Protein AF-A0A497KWR0-F1 (afdb_monomer_lite)

Structure (mmCIF, N/CA/C/O backbone):
data_AF-A0A497KWR0-F1
#
_entry.id   AF-A0A497KWR0-F1
#
loop_
_atom_site.group_PDB
_atom_site.id
_atom_site.type_symbol
_atom_site.label_atom_id
_atom_site.label_alt_id
_atom_site.label_comp_id
_atom_site.label_asym_id
_atom_site.label_entity_id
_atom_site.label_seq_id
_atom_site.pdbx_PDB_ins_code
_atom_site.Cartn_x
_atom_site.Cartn_y
_atom_site.Cartn_z
_atom_site.occupancy
_atom_site.B_iso_or_equiv
_atom_site.auth_seq_id
_atom_site.auth_comp_id
_atom_site.auth_asym_id
_atom_site.auth_atom_id
_atom_site.pdbx_PDB_model_num
ATOM 1 N N . MET A 1 1 ? 8.231 14.853 -35.747 1.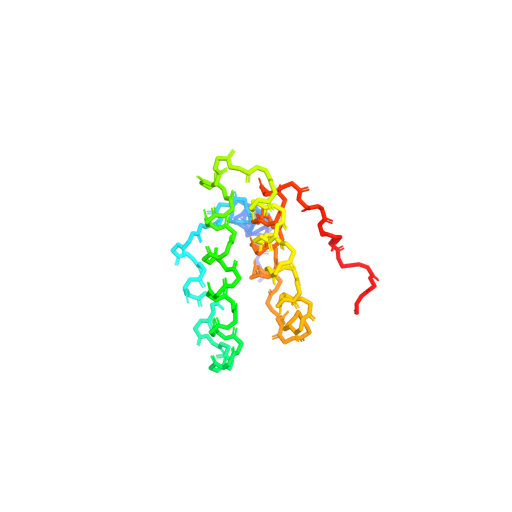00 56.88 1 MET A N 1
ATOM 2 C CA . MET A 1 1 ? 8.027 15.714 -34.561 1.00 56.88 1 MET A CA 1
ATOM 3 C C . MET A 1 1 ? 6.563 15.599 -34.189 1.00 56.88 1 MET A C 1
ATOM 5 O O . MET A 1 1 ? 5.749 15.816 -35.077 1.00 56.88 1 MET A O 1
ATOM 9 N N . LYS A 1 2 ? 6.233 15.193 -32.956 1.00 59.09 2 LYS A N 1
ATOM 10 C CA . LYS A 1 2 ? 4.840 15.229 -32.483 1.00 59.09 2 LYS A CA 1
ATOM 11 C C . LYS A 1 2 ? 4.397 16.693 -32.396 1.00 59.09 2 LYS A C 1
ATOM 13 O O . LYS A 1 2 ? 5.209 17.553 -32.050 1.00 59.09 2 LYS A O 1
ATOM 18 N N . SER A 1 3 ? 3.155 16.983 -32.760 1.00 80.44 3 SER A N 1
ATOM 19 C CA . SER A 1 3 ? 2.594 18.327 -32.624 1.00 80.44 3 SER A CA 1
ATOM 20 C C . SER A 1 3 ? 2.479 18.714 -31.144 1.00 80.44 3 SER A C 1
ATOM 22 O O . SER A 1 3 ? 2.390 17.855 -30.266 1.00 80.44 3 SER A O 1
ATOM 24 N N . TYR A 1 4 ? 2.458 20.016 -30.847 1.00 69.00 4 TYR A N 1
ATOM 25 C CA . TYR A 1 4 ? 2.287 20.494 -29.469 1.00 69.00 4 TYR A CA 1
ATOM 26 C C . TYR A 1 4 ? 0.973 19.990 -28.842 1.00 69.00 4 TYR A C 1
ATOM 28 O O . TYR A 1 4 ? 0.940 19.660 -27.661 1.00 69.00 4 TYR A O 1
ATOM 36 N N . ALA A 1 5 ? -0.079 19.843 -29.653 1.00 63.06 5 ALA A N 1
ATOM 37 C CA . ALA A 1 5 ? -1.357 19.278 -29.231 1.00 63.06 5 ALA A CA 1
ATOM 38 C C . ALA A 1 5 ? -1.253 17.786 -28.864 1.00 63.06 5 ALA A C 1
ATOM 40 O O . ALA A 1 5 ? -1.813 17.373 -27.856 1.00 63.06 5 ALA A O 1
ATOM 41 N N . GLU A 1 6 ? -0.496 16.985 -29.620 1.00 57.34 6 GLU A N 1
ATOM 42 C CA . GLU A 1 6 ? -0.246 15.574 -29.277 1.00 57.34 6 GLU A CA 1
ATOM 43 C C . GLU A 1 6 ? 0.598 15.429 -28.007 1.00 57.34 6 GLU A C 1
ATOM 45 O O . GLU A 1 6 ? 0.351 14.533 -27.207 1.00 57.34 6 GLU A O 1
ATOM 50 N N . TYR A 1 7 ? 1.566 16.322 -27.790 1.00 67.56 7 TYR A N 1
ATOM 51 C CA . TYR A 1 7 ? 2.351 16.358 -26.554 1.00 67.56 7 TYR A CA 1
ATOM 52 C C . TYR A 1 7 ? 1.483 16.708 -25.336 1.00 67.56 7 TYR A C 1
ATOM 54 O O . TYR A 1 7 ? 1.544 16.028 -24.315 1.00 67.56 7 TYR A O 1
ATOM 62 N N . GLN A 1 8 ? 0.626 17.727 -25.457 1.00 54.62 8 GLN A N 1
ATOM 63 C CA . GLN A 1 8 ? -0.330 18.091 -24.408 1.00 54.62 8 GLN A CA 1
ATOM 64 C C . GLN A 1 8 ? -1.340 16.973 -24.145 1.00 54.62 8 GLN A C 1
ATOM 66 O O . GLN A 1 8 ? -1.661 16.709 -22.992 1.00 54.62 8 GLN A O 1
ATOM 71 N N . TRP A 1 9 ? -1.802 16.287 -25.191 1.00 49.03 9 TRP A N 1
ATOM 72 C CA . TRP A 1 9 ? -2.710 15.153 -25.060 1.00 49.03 9 TRP A CA 1
ATOM 73 C C . TRP A 1 9 ? -2.057 13.955 -24.369 1.00 49.03 9 TRP A C 1
ATOM 75 O O . TRP A 1 9 ? -2.685 13.342 -23.516 1.00 49.03 9 TRP A O 1
ATOM 85 N N . GLU A 1 10 ? -0.794 13.630 -24.662 1.00 57.47 10 GLU A N 1
ATOM 86 C CA . GLU A 1 10 ? -0.090 12.562 -23.938 1.00 57.47 10 GLU A CA 1
ATOM 87 C C . GLU A 1 10 ? 0.176 12.911 -22.471 1.00 57.47 10 GLU A C 1
ATOM 89 O O . GLU A 1 10 ? 0.110 12.020 -21.627 1.00 57.47 10 GLU A O 1
ATOM 94 N N . ILE A 1 11 ? 0.399 14.188 -22.150 1.00 56.19 11 ILE A N 1
ATOM 95 C CA . ILE A 1 11 ? 0.504 14.664 -20.764 1.00 56.19 11 ILE A CA 1
ATOM 96 C C . ILE A 1 11 ? -0.853 14.630 -20.059 1.00 56.19 11 ILE A C 1
ATOM 98 O O . ILE A 1 11 ? -0.947 14.169 -18.932 1.00 56.19 11 ILE A O 1
ATOM 102 N N . LEU A 1 12 ? -1.926 15.084 -20.701 1.00 46.94 12 LEU A N 1
ATOM 103 C CA . LEU A 1 12 ? -3.266 15.034 -20.112 1.00 46.94 12 LEU A CA 1
ATOM 104 C C . LEU A 1 12 ? -3.725 13.591 -19.911 1.00 46.94 12 LEU A C 1
ATOM 106 O O . LEU A 1 12 ? -4.268 13.269 -18.864 1.00 46.94 12 LEU A O 1
ATOM 110 N N . LYS A 1 13 ? -3.427 12.705 -20.864 1.00 43.66 13 LYS A N 1
ATOM 111 C CA . LYS A 1 13 ? -3.711 11.276 -20.757 1.00 43.66 13 LYS A CA 1
ATOM 112 C C . LYS A 1 13 ? -2.861 10.611 -19.681 1.00 43.66 13 LYS A C 1
ATOM 114 O O . LYS A 1 13 ? -3.369 9.740 -18.986 1.00 43.66 13 LYS A O 1
ATOM 119 N N . SER A 1 14 ? -1.594 11.004 -19.521 1.00 51.38 14 SER A N 1
ATOM 120 C CA . SER A 1 14 ? -0.788 10.515 -18.405 1.00 51.38 14 SER A CA 1
ATOM 121 C C . SER A 1 14 ? -1.371 10.999 -17.082 1.00 51.38 14 SER A C 1
ATOM 123 O O . SER A 1 14 ? -1.540 10.164 -16.209 1.00 51.38 14 SER A O 1
ATOM 125 N N . ILE A 1 15 ? -1.774 12.269 -16.956 1.00 44.81 15 ILE A N 1
ATOM 126 C CA . ILE A 1 15 ? -2.402 12.856 -15.757 1.00 44.81 15 ILE A CA 1
ATOM 127 C C . ILE A 1 15 ? -3.767 12.212 -15.433 1.00 44.81 15 ILE A C 1
ATOM 129 O O . ILE A 1 15 ? -4.016 11.851 -14.288 1.00 44.81 15 ILE A O 1
ATOM 133 N N . GLU A 1 16 ? -4.649 12.004 -16.414 1.00 39.72 16 GLU A N 1
ATOM 134 C CA . GLU A 1 16 ? -5.943 11.329 -16.210 1.00 39.72 16 GLU A CA 1
ATOM 135 C C . GLU A 1 16 ? -5.775 9.845 -15.868 1.00 39.72 16 GLU A C 1
ATOM 137 O O . GLU A 1 16 ? -6.487 9.327 -15.004 1.00 39.72 16 GLU A O 1
ATOM 142 N N . LEU A 1 17 ? -4.801 9.162 -16.482 1.00 44.41 17 LEU A N 1
ATOM 143 C CA . LEU A 1 17 ? -4.415 7.818 -16.058 1.00 44.41 17 LEU A CA 1
ATOM 144 C C . LEU A 1 17 ? -3.854 7.867 -14.632 1.00 44.41 17 LEU A C 1
ATOM 146 O O . LEU A 1 17 ? -4.312 7.098 -13.804 1.00 44.41 17 LEU A O 1
ATOM 150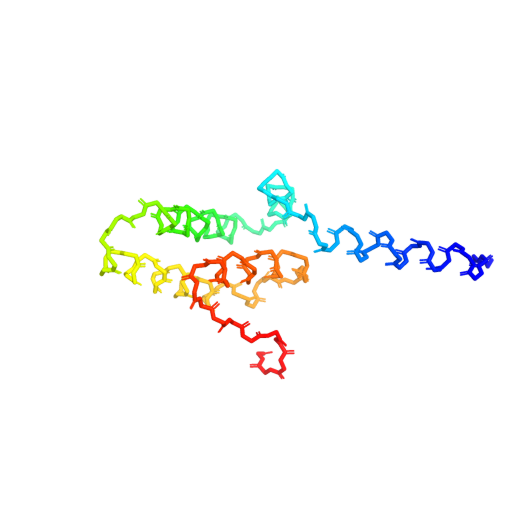 N N . TYR A 1 18 ? -2.957 8.806 -14.301 1.00 41.34 18 TYR A N 1
ATOM 151 C CA . TYR A 1 18 ? -2.376 9.020 -12.960 1.00 41.34 18 TYR A CA 1
ATOM 152 C C . TYR A 1 18 ? -3.433 9.149 -11.853 1.00 41.34 18 TYR A C 1
ATOM 154 O O . TYR A 1 18 ? -3.166 8.731 -10.730 1.00 41.34 18 TYR A O 1
ATOM 162 N N . HIS A 1 19 ? -4.631 9.652 -12.158 1.00 43.28 19 HIS A N 1
ATOM 163 C CA . HIS A 1 19 ? -5.723 9.805 -11.193 1.00 43.28 19 HIS A CA 1
ATOM 164 C C . HIS A 1 19 ? -6.713 8.624 -11.124 1.00 43.28 19 HIS A C 1
ATOM 166 O O . HIS A 1 19 ? -7.660 8.692 -10.341 1.00 43.28 19 HIS A O 1
ATOM 172 N N . SER A 1 20 ? -6.528 7.548 -11.901 1.00 45.25 20 SER A N 1
ATOM 173 C CA . SER A 1 20 ? -7.539 6.482 -12.053 1.00 45.25 20 SER A CA 1
ATOM 174 C C . SER A 1 20 ? -7.042 5.039 -11.888 1.00 45.25 20 SER A C 1
ATOM 176 O O . SER A 1 20 ? -7.813 4.114 -12.136 1.00 45.25 20 SER A O 1
ATOM 178 N N . TRP A 1 21 ? -5.808 4.821 -11.420 1.00 51.66 21 TRP A N 1
ATOM 179 C CA . TRP A 1 21 ? -5.280 3.466 -11.205 1.00 51.66 21 TRP A CA 1
ATOM 180 C C . TRP A 1 21 ? -6.031 2.742 -10.075 1.00 51.66 21 TRP A C 1
ATOM 182 O O . TRP A 1 21 ? -6.170 3.265 -8.964 1.00 51.66 21 TRP A O 1
ATOM 192 N N . ASN A 1 22 ? -6.514 1.531 -10.354 1.00 57.69 22 ASN A N 1
ATOM 193 C CA . ASN A 1 22 ? -7.267 0.697 -9.417 1.00 57.69 22 ASN A CA 1
ATOM 194 C C . ASN A 1 22 ? -6.572 -0.667 -9.180 1.00 57.69 22 ASN A C 1
ATOM 196 O O . ASN A 1 22 ? -5.438 -0.892 -9.605 1.00 57.69 22 ASN A O 1
ATOM 200 N N . TYR A 1 23 ? -7.227 -1.583 -8.458 1.00 56.47 23 TYR A N 1
ATOM 201 C CA . TYR A 1 23 ? -6.689 -2.924 -8.176 1.00 56.47 23 TYR A CA 1
ATOM 202 C C . TYR A 1 23 ? -6.410 -3.753 -9.441 1.00 56.47 23 TYR A C 1
ATOM 204 O O . TYR A 1 23 ? -5.459 -4.535 -9.465 1.00 56.47 23 TYR A O 1
ATOM 212 N N . ASP A 1 24 ? -7.198 -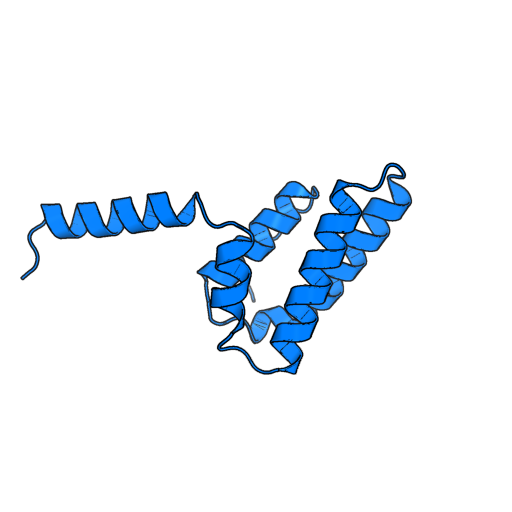3.568 -10.503 1.00 62.16 24 ASP A N 1
ATOM 213 C CA . ASP A 1 24 ? -7.001 -4.297 -11.756 1.00 62.16 24 ASP A CA 1
ATOM 214 C C . ASP A 1 24 ? -5.663 -3.906 -12.394 1.00 62.16 24 ASP A C 1
ATOM 216 O O . ASP A 1 24 ? -4.959 -4.765 -12.925 1.00 62.16 24 ASP A O 1
ATOM 220 N N . ASP A 1 25 ? -5.247 -2.643 -12.254 1.00 67.94 25 ASP A N 1
ATOM 221 C CA . ASP A 1 25 ? -3.949 -2.179 -12.738 1.00 67.94 25 ASP A CA 1
ATOM 222 C C . ASP A 1 25 ? -2.779 -2.634 -11.850 1.00 67.94 25 ASP A C 1
ATOM 224 O O . ASP A 1 25 ? -1.667 -2.843 -12.345 1.00 67.94 25 ASP A O 1
ATOM 228 N N . PHE A 1 26 ? -3.012 -2.837 -10.547 1.00 76.00 26 PHE A N 1
ATOM 229 C CA . PHE A 1 26 ? -1.990 -3.320 -9.612 1.00 76.00 26 PHE A CA 1
ATOM 230 C C . PHE A 1 26 ? -1.411 -4.664 -10.061 1.00 76.00 26 PHE A C 1
ATOM 232 O O . PHE A 1 26 ? -0.191 -4.829 -10.084 1.00 76.00 26 PHE A O 1
ATOM 239 N N . HIS A 1 27 ? -2.264 -5.604 -10.484 1.00 75.50 27 HIS A N 1
ATOM 240 C CA . HIS A 1 27 ? -1.823 -6.925 -10.937 1.00 75.50 27 HIS A CA 1
ATOM 241 C C . HIS A 1 27 ? -0.841 -6.838 -12.118 1.00 75.50 27 HIS A C 1
ATOM 243 O O . HIS A 1 27 ? 0.209 -7.485 -12.108 1.00 75.50 27 HIS A O 1
ATOM 249 N N . TRP A 1 28 ? -1.137 -5.978 -13.096 1.00 78.44 28 TRP A N 1
ATOM 250 C CA . TRP A 1 28 ? -0.270 -5.748 -14.254 1.00 78.44 28 TRP A CA 1
ATOM 251 C C . TRP A 1 28 ? 1.040 -5.053 -13.876 1.00 78.44 28 TRP A C 1
ATOM 253 O O . TRP A 1 28 ? 2.103 -5.399 -14.394 1.00 78.44 28 TRP A O 1
ATOM 263 N N . LEU A 1 29 ? 0.990 -4.092 -12.950 1.00 79.12 29 LEU A N 1
ATOM 264 C CA . LEU A 1 29 ? 2.170 -3.349 -12.504 1.00 79.12 29 LEU A CA 1
ATOM 265 C C . LEU A 1 29 ? 3.156 -4.212 -11.704 1.00 79.12 29 LEU A C 1
ATOM 267 O O . LEU A 1 29 ? 4.365 -3.958 -11.738 1.00 79.12 29 LEU A O 1
ATOM 271 N N . VAL A 1 30 ? 2.676 -5.239 -10.996 1.00 85.00 30 VAL A N 1
ATOM 272 C CA . VAL A 1 30 ? 3.551 -6.131 -10.225 1.00 85.00 30 VAL A CA 1
ATOM 273 C C . VAL A 1 30 ? 4.105 -7.291 -11.048 1.00 85.00 30 VAL A C 1
ATOM 275 O O . VAL A 1 30 ? 5.152 -7.818 -10.684 1.00 85.00 30 VAL A O 1
ATOM 278 N N . GLU A 1 31 ? 3.483 -7.684 -12.163 1.00 80.25 31 GLU A N 1
ATOM 279 C CA . GLU A 1 31 ? 3.841 -8.898 -12.915 1.00 80.25 31 GLU A CA 1
ATOM 280 C C . GLU A 1 31 ? 5.330 -8.961 -13.312 1.00 80.25 31 GLU A C 1
ATOM 282 O O . GLU A 1 31 ? 5.957 -10.017 -13.188 1.00 80.25 31 GLU A O 1
ATOM 287 N N . GLY A 1 32 ? 5.933 -7.827 -13.680 1.00 80.19 32 GLY A N 1
ATOM 288 C CA . GLY A 1 32 ? 7.348 -7.720 -14.058 1.00 80.19 32 GLY A CA 1
ATOM 289 C C . GLY A 1 32 ? 8.359 -7.739 -12.901 1.00 80.19 32 GLY A C 1
ATOM 290 O O . GLY A 1 32 ? 9.564 -7.712 -13.148 1.00 80.19 32 GLY A O 1
ATOM 291 N N . LYS A 1 33 ? 7.911 -7.759 -11.639 1.00 84.75 33 LYS A N 1
ATOM 292 C CA . LYS A 1 33 ? 8.791 -7.694 -10.459 1.00 84.75 33 LYS A CA 1
ATOM 293 C C . LYS A 1 33 ? 9.310 -9.077 -10.040 1.00 84.75 33 LYS A C 1
ATOM 295 O O . LYS A 1 33 ? 8.667 -10.097 -10.312 1.00 84.75 33 LYS A O 1
ATOM 300 N N . PRO A 1 34 ? 10.445 -9.145 -9.315 1.00 87.75 34 PRO A N 1
ATOM 301 C CA . PRO A 1 34 ? 10.917 -10.389 -8.717 1.00 87.75 34 PRO A CA 1
ATOM 302 C C . PRO A 1 34 ? 9.830 -11.063 -7.875 1.00 87.75 34 PRO A C 1
ATOM 304 O O . PRO A 1 34 ? 9.073 -10.399 -7.168 1.00 87.75 34 PRO A O 1
ATOM 307 N N . LYS A 1 35 ? 9.779 -12.402 -7.906 1.00 83.94 35 LYS A N 1
ATOM 308 C CA . LYS A 1 35 ? 8.736 -13.196 -7.230 1.00 83.94 35 LYS A CA 1
ATOM 309 C C . LYS A 1 35 ? 8.524 -12.774 -5.768 1.00 83.94 35 LYS A C 1
ATOM 311 O O . LYS A 1 35 ? 7.381 -12.613 -5.363 1.00 83.94 35 LYS A O 1
ATOM 316 N N . ALA A 1 36 ? 9.601 -12.565 -5.008 1.00 84.75 36 ALA A N 1
ATOM 317 C CA . ALA A 1 36 ? 9.533 -12.145 -3.605 1.00 84.75 36 ALA A CA 1
ATOM 318 C C . ALA A 1 36 ? 8.901 -10.751 -3.422 1.00 84.75 36 ALA A C 1
ATOM 320 O O . ALA A 1 36 ? 8.028 -10.588 -2.573 1.00 84.75 36 ALA A O 1
ATOM 321 N N . VAL A 1 37 ? 9.277 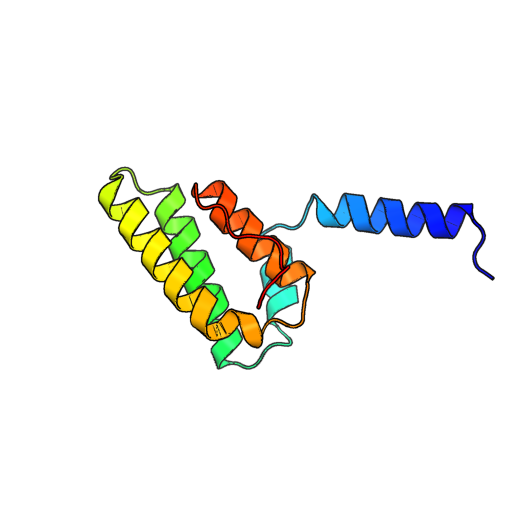-9.786 -4.268 1.00 85.56 37 VAL A N 1
ATOM 322 C CA . VAL A 1 37 ? 8.721 -8.422 -4.266 1.00 85.56 37 VAL A CA 1
ATOM 323 C C . VAL A 1 37 ? 7.230 -8.454 -4.602 1.00 85.56 37 VAL A C 1
ATOM 325 O O . VAL A 1 37 ? 6.441 -7.829 -3.904 1.00 85.56 37 VAL A O 1
ATOM 328 N N . ARG A 1 38 ? 6.817 -9.256 -5.596 1.00 88.19 38 ARG A N 1
ATOM 329 C CA . ARG A 1 38 ? 5.390 -9.442 -5.925 1.00 88.19 38 ARG A CA 1
ATOM 330 C C . ARG A 1 38 ? 4.583 -9.955 -4.737 1.00 88.19 38 ARG A C 1
ATOM 332 O O . ARG A 1 38 ? 3.536 -9.398 -4.438 1.00 88.19 38 ARG A O 1
ATOM 339 N N . TYR A 1 39 ? 5.066 -10.993 -4.048 1.00 86.00 39 TYR A N 1
ATOM 340 C CA . TYR A 1 39 ? 4.370 -11.511 -2.865 1.00 86.00 39 TYR A CA 1
ATOM 341 C C . TYR A 1 39 ? 4.242 -10.461 -1.769 1.00 86.00 39 TYR A C 1
ATOM 343 O O . TYR A 1 39 ? 3.162 -10.308 -1.213 1.00 86.00 39 TYR A O 1
ATOM 351 N N . MET A 1 40 ? 5.320 -9.733 -1.469 1.00 89.38 40 MET A N 1
ATOM 352 C CA . MET A 1 40 ? 5.277 -8.686 -0.449 1.00 89.38 40 MET A CA 1
ATOM 353 C C . MET A 1 40 ? 4.312 -7.562 -0.827 1.00 89.38 40 MET A C 1
ATOM 355 O O . MET A 1 40 ? 3.554 -7.124 0.029 1.00 89.38 40 MET A O 1
ATOM 359 N N . LEU A 1 41 ? 4.269 -7.157 -2.098 1.00 90.19 41 LEU A N 1
ATOM 360 C CA . LEU A 1 41 ? 3.305 -6.172 -2.592 1.00 90.19 41 LEU A CA 1
ATOM 361 C C . LEU A 1 41 ? 1.857 -6.635 -2.404 1.00 90.19 41 LEU A C 1
ATOM 363 O O . LEU A 1 41 ? 1.047 -5.865 -1.899 1.00 90.19 41 LEU A O 1
ATOM 367 N N . HIS A 1 42 ? 1.536 -7.886 -2.742 1.00 88.62 42 HIS A N 1
ATOM 368 C CA . HIS A 1 42 ? 0.197 -8.431 -2.493 1.00 88.62 42 HIS A CA 1
ATOM 369 C C . HIS A 1 42 ? -0.143 -8.479 -0.998 1.00 88.62 42 HIS A C 1
ATOM 371 O O . HIS A 1 42 ? -1.231 -8.073 -0.616 1.00 88.62 42 HIS A O 1
ATOM 377 N N . VAL A 1 43 ? 0.800 -8.884 -0.140 1.00 90.56 43 VAL A N 1
ATOM 378 C CA . VAL A 1 43 ? 0.591 -8.886 1.320 1.00 90.56 43 VAL A CA 1
ATOM 379 C C . VAL A 1 43 ? 0.338 -7.475 1.854 1.00 90.56 43 VAL A C 1
ATOM 381 O O . VAL A 1 43 ? -0.549 -7.291 2.681 1.00 90.56 43 VAL A O 1
ATOM 384 N N . ILE A 1 44 ? 1.097 -6.476 1.396 1.00 91.94 44 ILE A N 1
ATOM 385 C CA . ILE A 1 44 ? 0.872 -5.066 1.754 1.00 91.94 44 ILE A CA 1
ATOM 386 C C . ILE A 1 44 ? -0.542 -4.651 1.356 1.00 91.94 44 ILE A C 1
ATOM 388 O O . ILE A 1 44 ? -1.246 -4.049 2.162 1.00 91.94 44 ILE A O 1
ATOM 392 N N . TRP A 1 45 ? -0.964 -5.005 0.142 1.00 90.56 45 TRP A N 1
ATOM 393 C CA . TRP A 1 45 ? -2.293 -4.675 -0.353 1.00 90.56 45 TRP A CA 1
ATOM 394 C C . TRP A 1 45 ? -3.401 -5.293 0.506 1.00 90.56 45 TRP A C 1
ATOM 396 O O . TRP A 1 45 ? -4.273 -4.575 0.987 1.00 90.56 45 TRP A O 1
ATOM 406 N N . ASP A 1 46 ? -3.315 -6.594 0.783 1.00 89.56 46 ASP A N 1
ATOM 407 C CA . ASP A 1 46 ? -4.298 -7.318 1.595 1.00 89.56 46 ASP A CA 1
ATOM 408 C C . ASP A 1 46 ? -4.393 -6.756 3.025 1.00 89.56 46 ASP A C 1
ATOM 410 O O . ASP A 1 46 ? -5.477 -6.693 3.612 1.00 89.56 46 ASP A O 1
ATOM 414 N N . LEU A 1 47 ? -3.263 -6.327 3.603 1.00 91.69 47 LEU A N 1
ATOM 415 C CA . LEU A 1 47 ? -3.229 -5.688 4.921 1.00 91.69 47 LEU A CA 1
ATOM 416 C C . LEU A 1 47 ? -3.943 -4.333 4.916 1.00 91.69 47 LEU A C 1
ATOM 418 O O . LEU A 1 47 ? -4.669 -4.038 5.863 1.00 91.69 47 LEU A O 1
ATOM 422 N N . LEU A 1 48 ? -3.756 -3.530 3.866 1.00 92.56 48 LEU A N 1
ATOM 423 C CA . LEU A 1 48 ? -4.423 -2.235 3.714 1.00 92.56 48 LEU A CA 1
ATOM 424 C C . LEU A 1 48 ? -5.926 -2.399 3.444 1.00 92.56 48 LEU A C 1
ATOM 426 O O . LEU A 1 48 ? -6.726 -1.681 4.032 1.00 92.56 48 LEU A O 1
ATOM 430 N N . ASP A 1 49 ? -6.329 -3.385 2.641 1.00 90.75 49 ASP A N 1
ATOM 431 C CA . ASP A 1 49 ? -7.745 -3.723 2.427 1.00 90.75 49 ASP A CA 1
ATOM 432 C C . ASP A 1 49 ? -8.414 -4.193 3.732 1.00 90.75 49 ASP A C 1
ATOM 434 O O . ASP A 1 49 ? -9.528 -3.785 4.073 1.00 90.75 49 ASP A O 1
ATOM 438 N N . SER A 1 50 ? -7.708 -5.014 4.513 1.00 89.75 50 SER A N 1
ATOM 439 C CA . SER A 1 50 ? -8.179 -5.453 5.831 1.00 89.75 50 SER A CA 1
ATOM 440 C C . SER A 1 50 ? -8.292 -4.285 6.815 1.00 89.75 50 SER A C 1
ATOM 442 O O . SER A 1 50 ? -9.221 -4.249 7.617 1.00 89.75 50 SER A O 1
ATOM 444 N N . ALA A 1 51 ? -7.372 -3.320 6.758 1.00 92.69 51 ALA A N 1
ATOM 445 C CA . ALA A 1 51 ? -7.397 -2.136 7.610 1.00 92.69 51 ALA A CA 1
ATOM 446 C C . ALA A 1 51 ? -8.587 -1.212 7.299 1.00 92.69 51 ALA A C 1
ATOM 448 O O . ALA A 1 51 ? -9.205 -0.696 8.226 1.00 92.69 51 ALA A O 1
ATOM 449 N N . GLU A 1 52 ? -8.961 -1.057 6.024 1.00 89.06 52 GLU A N 1
ATOM 450 C CA . GLU A 1 52 ? -10.125 -0.252 5.616 1.00 89.06 52 GLU A CA 1
ATOM 451 C C . GLU A 1 52 ? -11.457 -0.815 6.129 1.00 89.06 52 GLU A C 1
ATOM 453 O O . GLU A 1 52 ? -12.405 -0.063 6.350 1.00 89.06 52 GLU A O 1
ATOM 458 N N . THR A 1 53 ? -11.532 -2.133 6.315 1.00 90.50 53 THR A N 1
ATOM 459 C CA . THR A 1 53 ? -12.744 -2.829 6.775 1.00 90.50 53 THR A CA 1
ATOM 460 C C . THR A 1 53 ? -12.745 -3.128 8.276 1.00 90.50 53 THR A C 1
ATOM 462 O O . THR A 1 53 ? -13.744 -3.621 8.800 1.00 90.50 53 THR A O 1
ATOM 465 N N . ALA A 1 54 ? -11.651 -2.835 8.984 1.00 91.19 54 ALA A N 1
ATOM 466 C CA . ALA A 1 54 ? -11.537 -3.087 10.414 1.00 91.19 54 ALA A CA 1
ATOM 467 C C . ALA A 1 54 ? -12.375 -2.082 11.225 1.00 91.19 54 ALA A C 1
ATOM 469 O O . ALA A 1 54 ? -12.180 -0.874 11.131 1.00 91.19 54 ALA A O 1
ATOM 470 N N . GLU A 1 55 ? -13.277 -2.590 12.069 1.00 91.38 55 GLU A N 1
ATOM 471 C CA . GLU A 1 55 ? -14.091 -1.758 12.974 1.00 91.38 55 GLU A CA 1
ATOM 472 C C . GLU A 1 55 ? -13.307 -1.277 14.210 1.00 91.38 55 GLU A C 1
ATOM 474 O O . GLU A 1 55 ? -13.639 -0.251 14.802 1.00 91.38 55 GLU A O 1
ATOM 479 N N . ASP A 1 56 ? -12.271 -2.020 14.617 1.00 94.69 56 ASP A N 1
ATOM 480 C CA . ASP A 1 56 ? -11.418 -1.687 15.761 1.00 94.69 56 ASP A CA 1
ATOM 481 C C . ASP A 1 56 ? -10.200 -0.870 15.304 1.00 94.69 56 ASP A C 1
ATOM 483 O O . ASP A 1 56 ? -9.342 -1.363 14.564 1.00 94.69 56 ASP A O 1
ATOM 487 N N . GLU A 1 57 ? -10.096 0.366 15.798 1.00 92.25 57 GLU A N 1
ATOM 488 C CA . GLU A 1 57 ? -9.012 1.289 15.444 1.00 92.25 57 GLU A CA 1
ATOM 489 C C . GLU A 1 57 ? -7.622 0.737 15.805 1.00 92.25 57 GLU A C 1
ATOM 491 O O . GLU A 1 57 ? -6.672 0.922 15.050 1.00 92.25 57 GLU A O 1
ATOM 496 N N . LYS A 1 58 ? -7.478 -0.023 16.901 1.00 93.50 58 LYS A N 1
ATOM 497 C CA . LYS A 1 58 ? -6.186 -0.635 17.258 1.00 93.50 58 LYS A CA 1
ATOM 498 C C . LYS A 1 58 ? -5.796 -1.728 16.274 1.00 93.50 58 LYS A C 1
ATOM 500 O O . LYS A 1 58 ? -4.614 -1.913 15.991 1.00 93.50 58 LYS A O 1
ATOM 505 N N . ILE A 1 59 ? -6.771 -2.485 15.770 1.00 92.44 59 ILE A N 1
ATOM 506 C CA . ILE A 1 59 ? -6.515 -3.498 14.741 1.00 92.44 59 ILE A CA 1
ATOM 507 C C . ILE A 1 59 ? -6.086 -2.806 13.449 1.00 92.44 59 ILE A C 1
ATOM 509 O O . ILE A 1 59 ? -5.089 -3.213 12.852 1.00 92.44 59 ILE A O 1
ATOM 513 N N . LYS A 1 60 ? -6.782 -1.733 13.062 1.00 94.19 60 LYS A N 1
ATOM 514 C CA . LYS A 1 60 ? -6.426 -0.914 11.904 1.00 94.19 60 LYS A CA 1
ATOM 515 C C . LYS A 1 60 ? -4.995 -0.380 12.004 1.00 94.19 60 LYS A C 1
ATOM 517 O O . LYS A 1 60 ? -4.205 -0.621 11.094 1.00 94.19 60 LYS A O 1
ATOM 522 N N . GLU A 1 61 ? -4.623 0.240 13.125 1.00 93.50 61 GLU A N 1
ATOM 523 C CA . GLU A 1 61 ? -3.256 0.725 13.373 1.00 93.50 61 GLU A CA 1
ATOM 524 C C . GLU A 1 61 ? -2.207 -0.387 13.200 1.00 93.50 61 GLU A C 1
ATOM 526 O O . GLU A 1 61 ? -1.202 -0.198 12.515 1.00 93.50 61 GLU A O 1
ATOM 531 N N . VAL A 1 62 ? -2.447 -1.577 13.763 1.00 95.69 62 VAL A N 1
ATOM 532 C CA . VAL A 1 62 ? -1.519 -2.718 13.659 1.00 95.69 62 VAL A CA 1
ATOM 533 C C . VAL A 1 62 ? -1.380 -3.224 12.221 1.00 95.69 62 VAL A C 1
ATOM 535 O O . VAL A 1 62 ? -0.282 -3.609 11.809 1.00 95.69 62 VAL A O 1
ATOM 538 N N . LEU A 1 63 ? -2.475 -3.274 11.461 1.00 95.06 63 LEU A N 1
ATOM 539 C CA . LEU A 1 63 ? -2.458 -3.719 10.066 1.00 95.06 63 LEU A CA 1
ATOM 540 C C . LEU A 1 63 ? -1.678 -2.738 9.187 1.00 95.06 63 LEU A C 1
ATOM 542 O O . LEU A 1 63 ? -0.807 -3.159 8.423 1.00 95.06 63 LEU A O 1
ATOM 546 N N . VAL A 1 64 ? -1.933 -1.443 9.361 1.00 94.69 64 VAL A N 1
ATOM 547 C CA . VAL A 1 64 ? -1.249 -0.370 8.639 1.00 94.69 64 VAL A CA 1
ATOM 548 C C . VAL A 1 64 ? 0.243 -0.321 8.986 1.00 94.69 64 VAL A C 1
ATOM 550 O O . VAL A 1 64 ? 1.072 -0.259 8.080 1.00 94.69 64 VAL A O 1
ATOM 553 N N . ASP A 1 65 ? 0.617 -0.438 10.264 1.00 94.50 65 ASP A N 1
ATOM 554 C CA . ASP A 1 65 ? 2.025 -0.479 10.695 1.00 94.50 65 ASP A CA 1
ATOM 555 C C . ASP A 1 65 ? 2.774 -1.685 10.100 1.00 94.50 65 ASP A C 1
ATOM 557 O O . ASP A 1 65 ? 3.910 -1.569 9.629 1.00 94.50 65 ASP A O 1
ATOM 561 N N . LYS A 1 66 ? 2.130 -2.859 10.047 1.00 95.19 66 LYS A N 1
ATOM 562 C CA . LYS A 1 66 ? 2.705 -4.038 9.381 1.00 95.19 66 LYS A CA 1
ATOM 563 C C . LYS A 1 66 ? 2.883 -3.823 7.882 1.00 95.19 66 LYS A C 1
ATOM 565 O O . LYS A 1 66 ? 3.937 -4.177 7.351 1.00 95.19 66 LYS A O 1
ATOM 570 N N . ALA A 1 67 ? 1.881 -3.256 7.213 1.00 94.50 67 ALA A N 1
ATOM 571 C CA . ALA A 1 67 ? 1.961 -2.936 5.793 1.00 94.50 67 ALA A CA 1
ATOM 572 C C . ALA A 1 67 ? 3.126 -1.972 5.523 1.00 94.50 67 ALA A C 1
ATOM 574 O O . ALA A 1 67 ? 3.933 -2.221 4.627 1.00 94.50 67 ALA A O 1
ATOM 575 N N . LEU A 1 68 ? 3.271 -0.928 6.345 1.00 94.44 68 LEU A N 1
ATOM 576 C CA . LEU A 1 68 ? 4.337 0.063 6.216 1.00 94.44 68 LEU A CA 1
ATOM 577 C C . LEU A 1 68 ? 5.723 -0.576 6.375 1.00 94.44 68 LEU A C 1
ATOM 579 O O . LEU A 1 68 ? 6.598 -0.352 5.544 1.00 94.44 68 LEU A O 1
ATOM 583 N N . LYS A 1 69 ? 5.908 -1.446 7.376 1.00 93.69 69 LYS A N 1
ATOM 584 C CA . LYS A 1 69 ? 7.168 -2.184 7.581 1.00 93.69 69 LYS A CA 1
ATOM 585 C C . LYS A 1 69 ? 7.561 -3.032 6.376 1.00 93.69 69 LYS A C 1
ATOM 587 O O . LYS A 1 69 ? 8.729 -3.040 5.989 1.00 93.69 69 LYS A O 1
ATOM 592 N N . PHE A 1 70 ? 6.607 -3.749 5.782 1.00 92.31 70 PHE A N 1
ATOM 593 C CA . PHE A 1 70 ? 6.882 -4.517 4.569 1.00 92.31 70 PHE A CA 1
ATOM 594 C C . PHE A 1 70 ? 7.196 -3.610 3.387 1.00 92.31 70 PHE A C 1
ATOM 596 O O . PHE A 1 70 ? 8.124 -3.906 2.640 1.00 92.31 70 PHE A O 1
ATOM 603 N N . PHE A 1 71 ? 6.480 -2.496 3.246 1.00 92.81 71 PHE A N 1
ATOM 604 C CA . PHE A 1 71 ? 6.727 -1.533 2.185 1.00 92.81 71 PHE A CA 1
ATOM 605 C C . PHE A 1 71 ? 8.136 -0.938 2.270 1.00 92.81 71 PHE A C 1
ATOM 607 O O . PHE A 1 71 ? 8.861 -0.986 1.281 1.00 92.81 71 PHE A O 1
ATOM 614 N N . THR A 1 72 ?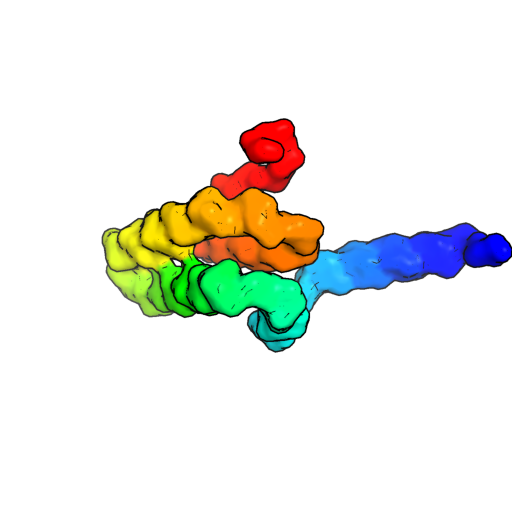 8.584 -0.491 3.448 1.00 90.56 72 THR A N 1
ATOM 615 C CA . THR A 1 72 ? 9.952 0.020 3.650 1.00 90.56 72 THR A CA 1
ATOM 616 C C . THR A 1 72 ? 11.021 -1.000 3.252 1.00 90.56 72 THR A C 1
ATOM 618 O O . THR A 1 72 ? 12.060 -0.622 2.720 1.00 90.56 72 THR A O 1
ATOM 621 N N . PHE A 1 73 ? 10.769 -2.296 3.463 1.00 89.88 73 PHE A N 1
ATOM 622 C CA . PHE A 1 73 ? 11.713 -3.354 3.101 1.00 89.88 73 PHE A CA 1
ATOM 623 C C . PHE A 1 73 ? 11.882 -3.525 1.584 1.00 89.88 73 PHE A C 1
ATOM 625 O O . PHE A 1 73 ? 12.955 -3.915 1.132 1.00 89.88 73 PHE A O 1
ATOM 632 N N . ILE A 1 74 ? 10.839 -3.246 0.797 1.00 89.75 74 ILE A N 1
ATOM 633 C CA . ILE A 1 74 ? 10.846 -3.457 -0.659 1.00 89.75 74 ILE A CA 1
ATOM 634 C C . ILE A 1 74 ? 10.844 -2.168 -1.479 1.00 89.75 74 ILE A C 1
ATOM 636 O O . ILE A 1 74 ? 10.957 -2.252 -2.697 1.00 89.75 74 ILE A O 1
ATOM 640 N N . ALA A 1 75 ? 10.701 -0.994 -0.861 1.00 85.19 75 ALA A N 1
ATOM 641 C CA . ALA A 1 75 ? 10.529 0.274 -1.570 1.00 85.19 75 ALA A CA 1
ATOM 642 C C . ALA A 1 75 ? 11.662 0.542 -2.577 1.00 85.19 75 ALA A C 1
ATOM 644 O O . ALA A 1 75 ? 11.390 0.925 -3.711 1.00 85.19 75 ALA A O 1
ATOM 645 N N . GLY A 1 76 ? 12.912 0.229 -2.213 1.00 85.44 76 GLY A N 1
ATOM 646 C CA . GLY A 1 76 ? 14.073 0.360 -3.106 1.00 85.44 76 GLY A CA 1
ATOM 647 C C . GLY A 1 76 ? 14.051 -0.569 -4.331 1.00 85.44 76 GLY A C 1
ATOM 648 O O . GLY A 1 76 ? 14.694 -0.283 -5.336 1.00 85.44 76 GLY A O 1
ATOM 649 N N . GLU A 1 77 ? 13.268 -1.649 -4.294 1.00 85.38 77 GLU A N 1
ATOM 650 C CA . GLU A 1 77 ? 13.078 -2.578 -5.418 1.00 85.38 77 GLU A CA 1
ATOM 651 C C . GLU A 1 77 ? 11.957 -2.111 -6.374 1.00 85.38 77 GLU A C 1
ATOM 653 O O . GLU A 1 77 ? 11.745 -2.666 -7.463 1.00 85.38 77 GLU A O 1
ATOM 658 N N . ILE A 1 78 ? 11.206 -1.073 -5.993 1.00 84.94 78 ILE A N 1
ATOM 659 C CA . ILE A 1 78 ? 10.109 -0.512 -6.782 1.00 84.94 78 ILE A CA 1
ATOM 660 C C . ILE A 1 78 ? 10.646 0.625 -7.653 1.00 84.94 78 ILE A C 1
ATOM 662 O O . ILE A 1 78 ? 10.483 1.802 -7.370 1.00 84.94 78 ILE A O 1
ATOM 666 N N . ASN A 1 79 ? 11.229 0.266 -8.796 1.00 81.88 79 ASN A N 1
ATOM 667 C CA . ASN A 1 79 ? 11.642 1.240 -9.816 1.00 81.88 79 ASN A CA 1
ATOM 668 C C . ASN A 1 79 ? 10.494 1.788 -10.697 1.00 81.88 79 ASN A C 1
ATOM 670 O O . ASN A 1 79 ? 10.755 2.528 -11.643 1.00 81.88 79 ASN A O 1
ATOM 674 N N . ASP A 1 80 ? 9.239 1.401 -10.436 1.00 82.69 80 ASP A N 1
ATOM 675 C CA . ASP A 1 80 ? 8.083 1.885 -11.201 1.00 82.69 80 ASP A CA 1
ATOM 676 C C . ASP A 1 80 ? 7.333 2.925 -10.369 1.00 82.69 80 ASP A C 1
ATOM 678 O O . ASP A 1 80 ? 6.664 2.583 -9.394 1.00 82.69 80 ASP A O 1
ATOM 682 N N . VAL A 1 81 ? 7.445 4.191 -10.773 1.00 81.44 81 VAL A N 1
ATOM 683 C CA . VAL A 1 81 ? 6.826 5.336 -10.086 1.00 81.44 81 VAL A CA 1
ATOM 684 C C . VAL A 1 81 ? 5.304 5.193 -10.002 1.00 81.44 81 VAL A C 1
ATOM 686 O O . VAL A 1 81 ? 4.700 5.628 -9.029 1.00 81.44 81 VAL A O 1
ATOM 689 N N . ARG A 1 82 ? 4.664 4.545 -10.982 1.00 81.69 82 ARG A N 1
ATOM 690 C CA . ARG A 1 82 ? 3.205 4.350 -10.979 1.00 81.69 82 ARG A CA 1
ATOM 691 C C . ARG A 1 82 ? 2.794 3.388 -9.876 1.00 81.69 82 ARG A C 1
ATOM 693 O O . ARG A 1 82 ? 1.852 3.661 -9.144 1.00 81.69 82 ARG A O 1
ATOM 700 N N . LEU A 1 83 ? 3.534 2.289 -9.734 1.00 84.69 83 LEU A N 1
ATOM 701 C CA . LEU A 1 83 ? 3.313 1.312 -8.671 1.00 84.69 83 LEU A CA 1
ATOM 702 C C . LEU A 1 83 ? 3.598 1.916 -7.294 1.00 84.69 83 LEU A C 1
ATOM 704 O O . LEU A 1 83 ? 2.828 1.693 -6.364 1.00 84.69 83 LEU A O 1
ATOM 708 N N . LEU A 1 84 ? 4.672 2.701 -7.174 1.00 85.50 84 LEU A N 1
ATOM 709 C CA . LEU A 1 84 ? 4.999 3.405 -5.938 1.00 85.50 84 LEU A CA 1
ATOM 710 C C . LEU A 1 84 ? 3.861 4.347 -5.527 1.00 85.50 84 LEU A C 1
ATOM 712 O O . LEU A 1 84 ? 3.355 4.240 -4.413 1.00 85.50 84 LEU A O 1
ATOM 716 N N . ASN A 1 85 ? 3.404 5.197 -6.449 1.00 82.94 85 ASN A N 1
ATOM 717 C CA . ASN A 1 85 ? 2.311 6.132 -6.196 1.00 82.94 85 ASN A CA 1
ATOM 718 C C . ASN A 1 85 ? 1.009 5.406 -5.858 1.00 82.94 85 ASN A C 1
ATOM 720 O O . ASN A 1 85 ? 0.319 5.804 -4.928 1.00 82.94 85 ASN A O 1
ATOM 724 N N . LEU A 1 86 ? 0.688 4.311 -6.553 1.00 86.19 86 LEU A N 1
ATOM 725 C CA . LEU A 1 86 ? -0.511 3.522 -6.274 1.00 86.19 86 LEU A CA 1
ATOM 726 C C . LEU A 1 86 ? -0.511 2.970 -4.839 1.00 86.19 86 LEU A C 1
ATOM 728 O O . LEU A 1 86 ? -1.524 3.041 -4.144 1.00 86.19 86 LEU A O 1
ATOM 732 N N . VAL A 1 87 ? 0.631 2.452 -4.381 1.00 87.56 87 VAL A N 1
ATOM 733 C CA . VAL A 1 87 ? 0.785 1.962 -3.005 1.00 87.56 87 VAL A CA 1
ATOM 734 C C . VAL A 1 87 ? 0.712 3.121 -2.004 1.00 87.56 87 VAL A C 1
ATOM 736 O O . VAL A 1 87 ? 0.000 3.011 -1.007 1.00 87.56 87 VAL A O 1
ATOM 739 N N . VAL A 1 88 ? 1.373 4.250 -2.277 1.00 87.69 88 VAL A N 1
ATOM 740 C CA . VAL A 1 88 ? 1.325 5.459 -1.432 1.00 87.69 88 VAL A CA 1
ATOM 741 C C . VAL A 1 88 ? -0.103 5.991 -1.288 1.00 87.69 88 VAL A C 1
ATOM 743 O O . VAL A 1 88 ? -0.546 6.255 -0.173 1.00 87.69 88 VAL A O 1
ATOM 746 N N . GLU A 1 89 ? -0.864 6.084 -2.377 1.00 86.81 89 GLU A N 1
ATOM 747 C CA . GLU A 1 89 ? -2.271 6.493 -2.340 1.00 86.81 89 GLU A CA 1
ATOM 748 C C . GLU A 1 89 ? -3.126 5.526 -1.509 1.00 86.81 89 GLU A C 1
ATOM 750 O O . GLU A 1 89 ? -4.042 5.948 -0.798 1.00 86.81 89 GLU A O 1
ATOM 755 N N . ARG A 1 90 ? -2.804 4.226 -1.520 1.00 87.44 90 ARG A N 1
ATOM 756 C CA . ARG A 1 90 ? -3.473 3.238 -0.661 1.00 87.44 90 ARG A CA 1
ATOM 757 C C . ARG A 1 90 ? -3.173 3.469 0.824 1.00 87.44 90 ARG A C 1
ATOM 759 O O . ARG A 1 90 ? -4.081 3.362 1.649 1.00 87.44 90 ARG A O 1
ATOM 766 N N . PHE A 1 91 ? -1.942 3.841 1.171 1.00 90.69 91 PHE A N 1
ATOM 767 C CA . PHE A 1 91 ? -1.587 4.242 2.536 1.00 90.69 91 PHE A CA 1
ATOM 768 C C . PHE A 1 91 ? -2.279 5.543 2.960 1.00 90.69 91 PHE A C 1
ATOM 770 O O . PHE A 1 91 ? -2.829 5.596 4.062 1.00 90.69 91 PHE A O 1
ATOM 777 N N . LYS A 1 92 ? -2.352 6.549 2.076 1.00 88.25 92 LYS A N 1
ATOM 778 C CA . LYS A 1 92 ? -3.068 7.811 2.341 1.00 88.25 92 LYS A CA 1
ATOM 779 C C . LYS A 1 92 ? -4.547 7.567 2.638 1.00 88.25 92 LYS A C 1
ATOM 781 O O . LYS A 1 92 ? -5.073 8.110 3.607 1.00 88.25 92 LYS A O 1
ATOM 786 N N . LYS A 1 93 ? -5.206 6.679 1.883 1.00 87.38 93 LYS A N 1
ATOM 787 C CA . LYS A 1 93 ? -6.593 6.251 2.164 1.00 87.38 93 LYS A CA 1
ATOM 788 C C . LYS A 1 93 ? -6.761 5.610 3.544 1.00 87.38 93 LYS A C 1
ATOM 790 O O . LYS A 1 93 ? -7.819 5.744 4.150 1.00 87.38 93 LYS A O 1
ATOM 795 N N . ASN A 1 94 ? -5.712 4.976 4.060 1.00 87.06 94 ASN A N 1
ATOM 796 C CA . 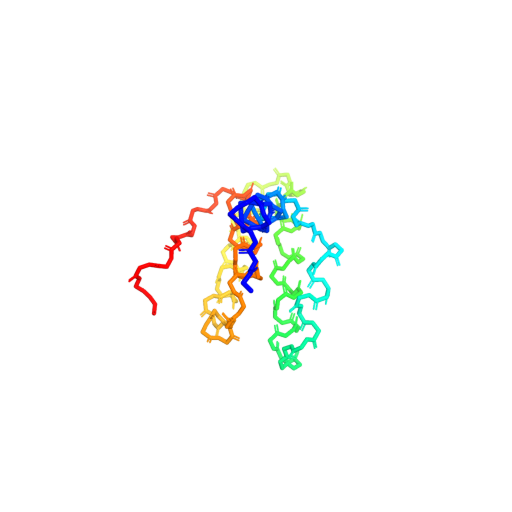ASN A 1 94 ? -5.672 4.392 5.400 1.00 87.06 94 ASN A CA 1
ATOM 797 C C . ASN A 1 94 ? -5.207 5.372 6.495 1.00 87.06 94 ASN A C 1
ATOM 799 O O . ASN A 1 94 ? -5.051 4.966 7.645 1.00 87.06 94 ASN A O 1
ATOM 803 N N . GLY A 1 95 ? -5.030 6.658 6.172 1.00 84.94 95 GLY A N 1
ATOM 804 C CA . GLY A 1 95 ? -4.654 7.703 7.128 1.00 84.94 95 GLY A CA 1
ATOM 805 C C . GLY A 1 95 ? -3.148 7.863 7.345 1.00 84.94 95 GLY A C 1
ATOM 806 O O . GLY A 1 95 ? -2.751 8.503 8.315 1.00 84.94 95 GLY A O 1
ATOM 807 N N . VAL A 1 96 ? -2.308 7.302 6.467 1.00 83.56 96 VAL A N 1
ATOM 808 C CA . VAL A 1 96 ? -0.845 7.438 6.537 1.00 83.56 96 VAL A CA 1
ATOM 809 C C . VAL A 1 96 ? -0.326 8.282 5.383 1.00 83.56 96 VAL A C 1
ATOM 811 O O . VAL A 1 96 ? -0.429 7.897 4.220 1.00 83.56 96 VAL A O 1
ATOM 814 N N . GLU A 1 97 ? 0.298 9.410 5.710 1.00 80.75 97 GLU A N 1
ATOM 815 C CA . GLU A 1 97 ? 1.041 10.211 4.741 1.00 80.75 97 GLU A CA 1
ATOM 816 C C . GLU A 1 97 ? 2.452 9.641 4.569 1.00 80.75 97 GLU A C 1
ATOM 818 O O . GLU A 1 97 ? 3.299 9.734 5.457 1.00 80.75 97 GLU A O 1
ATOM 823 N N . ILE A 1 98 ? 2.701 9.034 3.410 1.00 73.50 98 ILE A N 1
ATOM 824 C CA . ILE A 1 98 ? 4.043 8.645 2.976 1.00 73.50 98 ILE A CA 1
ATOM 825 C C . ILE A 1 98 ? 4.540 9.739 2.033 1.00 73.50 98 ILE A C 1
ATOM 827 O O . ILE A 1 98 ? 3.876 10.041 1.042 1.00 73.50 98 ILE A O 1
ATOM 831 N N . GLY A 1 99 ? 5.679 10.352 2.363 1.00 61.75 99 GLY A N 1
ATOM 832 C CA . GLY A 1 99 ? 6.269 11.421 1.560 1.00 61.75 99 GLY A CA 1
ATOM 833 C C . GLY A 1 99 ? 6.578 10.963 0.133 1.00 61.75 99 GLY A C 1
ATOM 834 O O . GLY A 1 99 ? 7.146 9.890 -0.078 1.00 61.75 99 GLY A O 1
ATOM 835 N N . GLU A 1 100 ? 6.217 11.792 -0.844 1.00 53.25 100 GLU A N 1
ATOM 836 C CA . GLU A 1 100 ? 6.559 11.596 -2.253 1.00 53.25 100 GLU A CA 1
ATOM 837 C C . GLU A 1 100 ? 8.030 11.984 -2.469 1.00 53.25 100 GLU A C 1
ATOM 839 O O . GLU A 1 100 ? 8.339 13.112 -2.819 1.00 53.25 100 GLU A O 1
ATOM 844 N N . GLY A 1 101 ? 8.937 11.048 -2.177 1.00 50.69 101 GLY A N 1
ATOM 845 C CA . GLY A 1 101 ? 10.313 10.990 -2.684 1.00 50.69 101 GLY A CA 1
ATOM 846 C C . GLY A 1 101 ? 11.095 12.301 -2.843 1.00 50.69 101 GLY A C 1
ATOM 847 O O . GLY A 1 101 ? 11.347 12.709 -3.974 1.00 50.69 101 GLY A O 1
ATOM 848 N N . GLU A 1 102 ? 11.613 12.855 -1.743 1.00 36.09 102 GLU A N 1
ATOM 849 C CA . GLU A 1 102 ? 12.829 13.690 -1.807 1.00 36.09 102 GLU A CA 1
ATOM 850 C C . GLU A 1 102 ? 14.051 13.092 -1.088 1.00 36.09 102 GLU A C 1
ATOM 852 O O . GLU A 1 102 ? 15.154 13.518 -1.396 1.00 36.09 102 GLU A O 1
ATOM 857 N N . ASP A 1 103 ? 13.923 12.051 -0.251 1.00 32.44 103 ASP A N 1
ATOM 858 C CA . ASP A 1 103 ? 15.084 11.422 0.414 1.00 32.44 103 ASP A CA 1
ATOM 859 C C . ASP A 1 103 ? 14.874 9.914 0.698 1.00 32.44 103 ASP A C 1
ATOM 861 O O . ASP A 1 103 ? 14.638 9.498 1.836 1.00 32.44 103 ASP A O 1
ATOM 865 N N . LEU A 1 104 ? 14.973 9.077 -0.341 1.00 40.84 104 LEU A N 1
ATOM 866 C CA . LEU A 1 104 ? 15.285 7.641 -0.230 1.00 40.84 104 LEU A CA 1
ATOM 867 C C . LEU A 1 104 ? 16.428 7.282 -1.182 1.00 40.84 104 LEU A C 1
ATOM 869 O O . LEU A 1 104 ? 16.365 7.713 -2.356 1.00 40.84 104 LEU A O 1
#

Secondary structure (DSSP, 8-state):
---HHHHHHHHHHHHHHHTT--HHHHHHHHHTS-HHHHHHHHHHHHHHHHHHH-SSHHHHHHHHHHHHHHHHHHGGG---HHHHHHHHHHHHHTT-----SS--

Foldseek 3Di:
DDDPVVVVVVVVVVVVVLVDDDPVVLVVLLPPADPVLSVLLVQLVVLLVCLVVDPDVVSNVVSLVVSVVSCVVCVVRRPDLSNVSVSQVSSVVSVDHDDDDPDD

Sequence (104 aa):
MKSYAEYQWEILKSIELYHSWNYDDFHWLVEGKPKAVRYMLHVIWDLLDSAETAEDEKIKEVLVDKALKFFTFIAGEINDVRLLNLVVERFKKNGVEIGEGEDL

pLDDT: mean 77.46, std 17.49, range [32.44, 95.69]

Radius of gyration: 15.78 Å; chains: 1; bounding box: 29×34×52 Å